Protein AF-A0A081GI33-F1 (afdb_monomer_lite)

pLDDT: mean 87.35, std 17.32, range [35.94, 98.81]

Sequence (170 aa):
MDRHFIEMMIPHHDGAIAMAELALRRARRPEIQALARSIRDSQTRENAQMRAWYRQWFGGEVPAWGGSYGRGVYSGWGGWMGGGMMGPGRGMGMMGTGTDVEWLKQAPDFDRAFIEQMIPHHRMGVMMASMAQSGSRHPELRALQQAMVTVQSREIEQMAQWYRSWYGAP

Radius of gyration: 16.17 Å; chains: 1; bounding box: 41×28×43 Å

Foldseek 3Di:
DLLLLLLQVLLLLVQLLLLLVVCCVDPPDVLSVVVSVVSNVVSVVVNVVSQVVCCVPPNDGRDDQDDPVVVVSVVVVCVVVPVPPDDPDPQPDPPRNDDPSVVLNVDPNNLLSSLVRLLVSLVSLLVSLVVCLVVDDDVVSNVVSVVSNVVSVVVNVVSQVVCCVPPNDD

Structure (mmCIF, N/CA/C/O backbone):
data_AF-A0A081GI33-F1
#
_entry.id   AF-A0A081GI33-F1
#
loop_
_atom_site.group_PDB
_atom_site.id
_atom_site.type_symbol
_atom_site.label_atom_id
_atom_site.label_alt_id
_atom_site.label_comp_id
_atom_site.label_asym_id
_atom_site.label_entity_id
_atom_site.label_seq_id
_atom_site.pdbx_PDB_ins_code
_atom_site.Cartn_x
_atom_site.Cartn_y
_atom_site.Cartn_z
_atom_site.occupancy
_atom_site.B_iso_or_equiv
_atom_site.auth_seq_id
_atom_site.auth_comp_id
_atom_site.auth_asym_id
_atom_site.auth_atom_id
_atom_site.pdbx_PDB_model_num
ATOM 1 N N . MET A 1 1 ? 17.667 0.201 -10.553 1.00 89.75 1 MET A N 1
ATOM 2 C CA . MET A 1 1 ? 16.570 0.607 -9.659 1.00 89.75 1 MET A CA 1
ATOM 3 C C . MET A 1 1 ? 15.302 -0.169 -9.981 1.00 89.75 1 MET A C 1
ATOM 5 O O . MET A 1 1 ? 14.895 -0.969 -9.159 1.00 89.75 1 MET A O 1
ATOM 9 N N . ASP A 1 2 ? 14.751 -0.026 -11.187 1.00 95.19 2 ASP A N 1
ATOM 10 C CA . ASP A 1 2 ? 13.439 -0.545 -11.615 1.00 95.19 2 ASP A CA 1
ATOM 11 C C . ASP A 1 2 ? 13.245 -2.033 -11.290 1.00 95.19 2 ASP A C 1
ATOM 13 O O . ASP A 1 2 ? 12.299 -2.400 -10.601 1.00 95.19 2 ASP A O 1
ATOM 17 N N . ARG A 1 3 ? 14.206 -2.873 -11.703 1.00 94.62 3 ARG A N 1
ATOM 18 C CA . ARG A 1 3 ? 14.223 -4.311 -11.400 1.00 94.62 3 ARG A CA 1
ATOM 19 C C . ARG A 1 3 ? 14.110 -4.598 -9.899 1.00 94.62 3 ARG A C 1
ATOM 21 O O . ARG A 1 3 ? 13.238 -5.349 -9.490 1.00 94.62 3 ARG A O 1
ATOM 28 N N . HIS A 1 4 ? 14.966 -3.966 -9.096 1.00 90.88 4 HIS A N 1
ATOM 29 C CA . HIS A 1 4 ? 15.021 -4.195 -7.649 1.00 90.88 4 HIS A CA 1
ATOM 30 C C . HIS A 1 4 ? 13.765 -3.666 -6.949 1.00 90.88 4 HIS A C 1
ATOM 32 O O . HIS A 1 4 ? 13.264 -4.304 -6.032 1.00 90.88 4 HIS A O 1
ATOM 38 N N . PHE A 1 5 ? 13.237 -2.519 -7.388 1.00 94.00 5 PHE A N 1
ATOM 39 C CA . PHE A 1 5 ? 11.990 -1.980 -6.854 1.00 94.00 5 PHE A CA 1
ATOM 40 C C . PHE A 1 5 ? 10.841 -2.967 -7.062 1.00 94.00 5 PHE A C 1
ATOM 42 O O . PHE A 1 5 ? 10.135 -3.264 -6.108 1.00 94.00 5 PHE A O 1
ATOM 49 N N . ILE A 1 6 ? 10.693 -3.524 -8.269 1.00 96.31 6 ILE A N 1
ATOM 50 C CA . ILE A 1 6 ? 9.651 -4.518 -8.557 1.00 96.31 6 ILE A CA 1
ATOM 51 C C . ILE A 1 6 ? 9.848 -5.792 -7.721 1.00 96.31 6 ILE A C 1
ATOM 53 O O . ILE A 1 6 ? 8.896 -6.276 -7.111 1.00 96.31 6 ILE A O 1
ATOM 57 N N . GLU A 1 7 ? 11.078 -6.311 -7.656 1.00 93.31 7 GLU A N 1
ATOM 58 C CA . GLU A 1 7 ? 11.419 -7.523 -6.892 1.00 93.31 7 GLU A CA 1
ATOM 59 C C . GLU A 1 7 ? 11.153 -7.375 -5.385 1.00 93.31 7 GLU A C 1
ATOM 61 O O . GLU A 1 7 ? 10.845 -8.365 -4.726 1.00 93.31 7 GLU A O 1
ATOM 66 N N . MET A 1 8 ? 11.231 -6.154 -4.846 1.00 90.88 8 MET A N 1
ATOM 67 C CA . MET A 1 8 ? 10.935 -5.857 -3.440 1.00 90.88 8 MET A CA 1
ATOM 68 C C . MET A 1 8 ? 9.473 -5.470 -3.190 1.00 90.88 8 MET A C 1
ATOM 70 O O . MET A 1 8 ? 8.916 -5.818 -2.153 1.00 90.88 8 MET A O 1
ATOM 74 N N . MET A 1 9 ? 8.851 -4.718 -4.100 1.00 95.19 9 MET A N 1
ATOM 75 C CA . MET A 1 9 ? 7.522 -4.147 -3.875 1.00 95.19 9 MET A CA 1
ATOM 76 C C . MET A 1 9 ? 6.407 -5.173 -4.065 1.00 95.19 9 MET A C 1
ATOM 78 O O . MET A 1 9 ? 5.419 -5.133 -3.344 1.00 95.19 9 MET A O 1
ATOM 82 N N . ILE A 1 10 ? 6.576 -6.132 -4.978 1.00 95.44 10 ILE A N 1
ATOM 83 C CA . ILE A 1 10 ? 5.599 -7.212 -5.165 1.00 95.44 10 ILE A CA 1
ATOM 84 C C . ILE A 1 10 ? 5.354 -8.007 -3.872 1.00 95.44 10 ILE A C 1
ATOM 86 O O . ILE A 1 10 ? 4.199 -8.079 -3.448 1.00 95.44 10 ILE A O 1
ATOM 90 N N . PRO A 1 11 ? 6.384 -8.576 -3.211 1.00 91.44 11 PRO A N 1
ATOM 91 C CA . PRO A 1 11 ? 6.164 -9.320 -1.973 1.00 91.44 11 PRO A CA 1
ATOM 92 C C . PRO A 1 11 ? 5.738 -8.419 -0.799 1.00 91.44 11 PRO A C 1
ATOM 94 O O . PRO A 1 11 ? 5.027 -8.885 0.089 1.00 91.44 11 PRO A O 1
ATOM 97 N N . HIS A 1 12 ? 6.098 -7.128 -0.806 1.00 92.56 12 HIS A N 1
ATOM 98 C CA . HIS A 1 12 ? 5.546 -6.143 0.137 1.00 92.56 12 HIS A CA 1
ATOM 99 C C . HIS A 1 12 ? 4.028 -5.990 -0.053 1.00 92.56 12 HIS A C 1
ATOM 101 O O . HIS A 1 12 ? 3.267 -6.107 0.906 1.00 92.56 12 HIS A O 1
ATOM 107 N N . HIS A 1 13 ? 3.564 -5.823 -1.293 1.00 96.44 13 HIS A N 1
ATOM 108 C CA . HIS A 1 13 ? 2.137 -5.755 -1.613 1.00 96.44 13 HIS A CA 1
ATOM 109 C C . HIS A 1 13 ? 1.385 -7.040 -1.283 1.00 96.44 13 HIS A C 1
ATOM 111 O O . HIS A 1 13 ? 0.288 -6.974 -0.731 1.00 96.44 13 HIS A O 1
ATOM 117 N N . ASP A 1 14 ? 1.976 -8.208 -1.546 1.00 94.44 14 ASP A N 1
ATOM 118 C CA . ASP A 1 14 ? 1.357 -9.493 -1.205 1.00 94.44 14 ASP A CA 1
ATOM 119 C C . ASP A 1 14 ? 1.037 -9.580 0.309 1.00 94.44 14 ASP A C 1
ATOM 121 O O . ASP A 1 14 ? -0.023 -10.083 0.691 1.00 94.44 14 ASP A O 1
ATOM 125 N N . GLY A 1 15 ? 1.883 -9.004 1.176 1.00 91.12 15 GLY A N 1
ATOM 126 C CA . GLY A 1 15 ? 1.621 -8.893 2.618 1.00 91.12 15 GLY A CA 1
ATOM 127 C C . GLY A 1 15 ? 0.410 -8.013 2.957 1.00 91.12 15 GLY A C 1
ATOM 128 O O . GLY A 1 15 ? -0.486 -8.428 3.699 1.00 91.12 15 GLY A O 1
ATOM 129 N N . ALA A 1 16 ? 0.329 -6.809 2.386 1.00 94.94 16 ALA A N 1
ATOM 130 C CA . ALA A 1 16 ? -0.811 -5.914 2.602 1.00 94.94 16 ALA A CA 1
ATOM 131 C C . ALA A 1 16 ? -2.124 -6.467 2.022 1.00 94.94 16 ALA A C 1
ATOM 133 O O . ALA A 1 16 ? -3.173 -6.323 2.657 1.00 94.94 16 ALA A O 1
ATOM 134 N N . ILE A 1 17 ? -2.075 -7.157 0.878 1.00 97.12 17 ILE A N 1
ATOM 135 C CA . ILE A 1 17 ? -3.221 -7.873 0.299 1.00 97.12 17 ILE A CA 1
ATOM 136 C C . ILE A 1 17 ? -3.712 -8.955 1.268 1.00 97.12 17 ILE A C 1
ATOM 138 O O . ILE A 1 17 ? -4.905 -8.999 1.573 1.00 97.12 17 ILE A O 1
ATOM 142 N N . ALA A 1 18 ? -2.814 -9.771 1.827 1.00 95.88 18 ALA A N 1
ATOM 143 C CA . ALA A 1 18 ? -3.187 -10.810 2.788 1.00 95.88 18 ALA A CA 1
ATOM 144 C C . ALA A 1 18 ? -3.839 -10.233 4.061 1.00 95.88 18 ALA A C 1
ATOM 146 O O . ALA A 1 18 ? -4.860 -10.747 4.533 1.00 95.88 18 ALA A O 1
ATOM 147 N N . MET A 1 19 ? -3.299 -9.132 4.602 1.00 96.12 19 MET A N 1
ATOM 148 C CA . MET A 1 19 ? -3.916 -8.421 5.730 1.00 96.12 19 MET A CA 1
ATOM 149 C C . MET A 1 19 ? -5.302 -7.872 5.367 1.00 96.12 19 MET A C 1
ATOM 151 O O . MET A 1 19 ? -6.244 -8.005 6.152 1.00 96.12 19 MET A O 1
ATOM 155 N N . ALA A 1 20 ? -5.449 -7.285 4.179 1.00 98.06 20 ALA A N 1
AT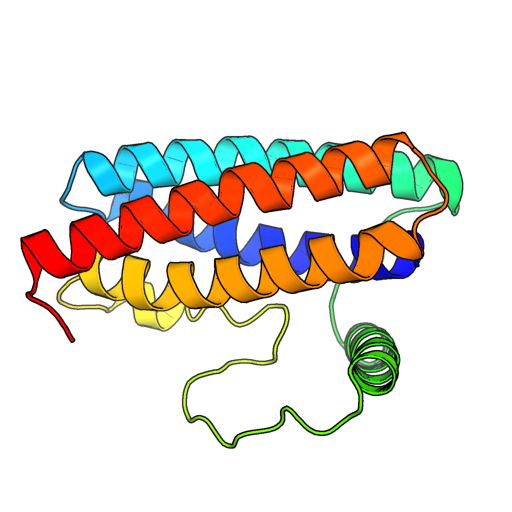OM 156 C CA . ALA A 1 20 ? -6.718 -6.754 3.698 1.00 98.06 20 ALA A CA 1
ATOM 157 C C . ALA A 1 20 ? -7.777 -7.858 3.535 1.00 98.06 20 ALA A C 1
ATOM 159 O O . ALA A 1 20 ? -8.899 -7.716 4.016 1.00 98.06 20 ALA A O 1
ATOM 160 N N . GLU A 1 21 ? -7.432 -9.004 2.949 1.00 97.69 21 GLU A N 1
ATOM 161 C CA . GLU A 1 21 ? -8.341 -10.152 2.840 1.00 97.69 21 GLU A CA 1
ATOM 162 C C . GLU A 1 21 ? -8.772 -10.712 4.200 1.00 97.69 21 GLU A C 1
ATOM 164 O O . GLU A 1 21 ? -9.896 -11.202 4.364 1.00 97.69 21 GLU A O 1
ATOM 169 N N . LEU A 1 22 ? -7.889 -10.673 5.198 1.00 97.00 22 LEU A N 1
ATOM 170 C CA . LEU A 1 22 ? -8.259 -11.022 6.563 1.00 97.00 22 LEU A CA 1
ATOM 171 C C . LEU A 1 22 ? -9.214 -9.978 7.162 1.00 97.00 22 LEU A C 1
ATOM 173 O O . LEU A 1 22 ? -10.213 -10.353 7.780 1.00 97.00 22 LEU A O 1
ATOM 177 N N . ALA A 1 23 ? -8.966 -8.689 6.923 1.00 98.19 23 ALA A N 1
ATOM 178 C CA . ALA A 1 23 ? -9.823 -7.603 7.390 1.00 98.19 23 ALA A CA 1
ATOM 179 C C . ALA A 1 23 ? -11.236 -7.665 6.806 1.00 98.19 23 ALA A C 1
ATOM 181 O O . ALA A 1 23 ? -12.200 -7.473 7.540 1.00 98.19 23 ALA A O 1
ATOM 182 N N . LEU A 1 24 ? -11.399 -8.063 5.544 1.00 98.31 24 LEU A N 1
ATOM 183 C CA . LEU A 1 24 ? -12.727 -8.283 4.954 1.00 98.31 24 LEU A CA 1
ATOM 184 C C . LEU A 1 24 ? -13.556 -9.356 5.673 1.00 98.31 24 LEU A C 1
ATOM 186 O O . LEU A 1 24 ? -14.776 -9.368 5.537 1.00 98.31 24 LEU A O 1
ATOM 190 N N . ARG A 1 25 ? -12.910 -10.250 6.428 1.00 97.06 25 ARG A N 1
ATOM 191 C CA . ARG A 1 25 ? -13.565 -11.328 7.182 1.00 97.06 25 ARG A CA 1
ATOM 192 C C . ARG A 1 25 ? -13.717 -11.022 8.668 1.00 97.06 25 ARG A C 1
ATOM 194 O O . ARG A 1 25 ? -14.635 -11.545 9.291 1.00 97.06 25 ARG A O 1
ATOM 201 N N . ARG A 1 26 ? -12.801 -10.245 9.255 1.00 96.88 26 ARG A N 1
ATOM 202 C CA . ARG A 1 26 ? -12.712 -10.061 10.716 1.00 96.88 26 ARG A CA 1
ATOM 203 C C . ARG A 1 26 ? -12.961 -8.643 11.202 1.00 96.88 26 ARG A C 1
ATOM 205 O O . ARG A 1 26 ? -13.238 -8.481 12.390 1.00 96.88 26 ARG A O 1
ATOM 212 N N . ALA A 1 27 ? -12.849 -7.645 10.328 1.00 97.75 27 ALA A N 1
ATOM 213 C CA . ALA A 1 27 ? -12.996 -6.265 10.746 1.00 97.75 27 ALA A CA 1
ATOM 214 C C . ALA A 1 27 ? -14.429 -5.973 11.185 1.00 97.75 27 ALA A C 1
ATOM 216 O O . ALA A 1 27 ? -15.389 -6.381 10.522 1.00 97.75 27 ALA A O 1
ATOM 217 N N . ARG A 1 28 ? -14.568 -5.249 12.296 1.00 97.12 28 ARG A N 1
ATOM 218 C CA . ARG A 1 28 ? -15.880 -4.900 12.863 1.00 97.12 28 ARG A CA 1
ATOM 219 C C . ARG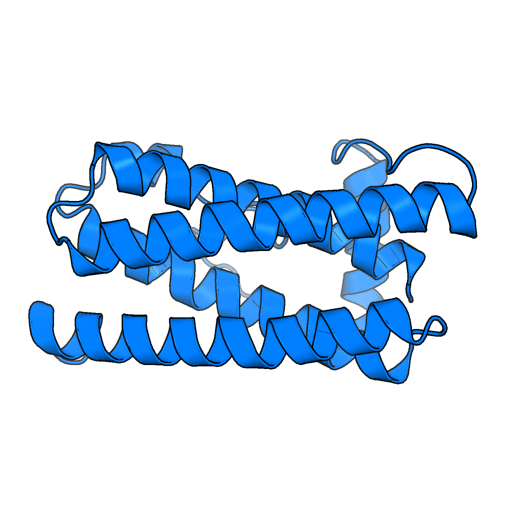 A 1 28 ? -16.389 -3.579 12.306 1.00 97.12 28 ARG A C 1
ATOM 221 O O . ARG A 1 28 ? -17.594 -3.407 12.146 1.00 97.12 28 ARG A O 1
ATOM 228 N N . ARG A 1 29 ? -15.476 -2.655 12.009 1.00 98.50 29 ARG A N 1
ATOM 229 C CA . ARG A 1 29 ? -15.794 -1.318 11.510 1.00 98.50 29 ARG A CA 1
ATOM 230 C C . ARG A 1 29 ? -15.923 -1.297 9.984 1.00 98.50 29 ARG A C 1
ATOM 232 O O . ARG A 1 29 ? -15.011 -1.765 9.290 1.00 98.50 29 ARG A O 1
ATOM 239 N N . PRO A 1 30 ? -17.015 -0.733 9.433 1.00 98.56 30 PRO A N 1
ATOM 240 C CA . PRO A 1 30 ? -17.203 -0.632 7.986 1.00 98.56 30 PRO A CA 1
ATOM 241 C C . PRO A 1 30 ? -16.103 0.195 7.304 1.00 98.56 30 PRO A C 1
ATOM 243 O O . PRO A 1 30 ? -15.760 -0.082 6.154 1.00 98.56 30 PRO A O 1
ATOM 246 N N . GLU A 1 31 ? -15.501 1.150 8.014 1.00 98.69 31 GLU A N 1
ATOM 247 C CA . GLU A 1 31 ? -14.357 1.943 7.568 1.00 98.69 31 GLU A CA 1
ATOM 248 C C . GLU A 1 31 ? -13.141 1.068 7.233 1.00 98.69 31 GLU A C 1
ATOM 250 O O . GLU A 1 31 ? -12.567 1.190 6.149 1.00 98.69 31 GLU A O 1
ATOM 255 N N . ILE A 1 32 ? -12.795 0.121 8.114 1.00 98.69 32 ILE A N 1
ATOM 256 C CA . ILE A 1 32 ? -11.685 -0.816 7.890 1.00 98.69 32 ILE A CA 1
ATOM 257 C C . ILE A 1 32 ? -12.003 -1.766 6.738 1.00 98.69 32 ILE A C 1
ATOM 259 O O . ILE A 1 32 ? -11.140 -2.031 5.905 1.00 98.69 32 ILE A O 1
ATOM 263 N N . GLN A 1 33 ? -13.243 -2.245 6.627 1.00 98.69 33 GLN A N 1
ATOM 264 C CA . GLN A 1 33 ? -13.643 -3.097 5.504 1.00 98.69 33 GLN A CA 1
ATOM 265 C C . GLN A 1 33 ? -13.565 -2.355 4.160 1.00 98.69 33 GLN A C 1
ATOM 267 O O . GLN A 1 33 ? -13.175 -2.942 3.150 1.00 98.69 33 GLN A O 1
ATOM 272 N N . ALA A 1 34 ? -13.938 -1.073 4.129 1.00 98.81 34 ALA A N 1
ATOM 273 C CA . ALA A 1 34 ? -13.841 -0.242 2.933 1.00 98.81 34 ALA A CA 1
ATOM 274 C C . ALA A 1 34 ? -12.380 0.003 2.533 1.00 98.81 34 ALA A C 1
ATOM 276 O O . ALA A 1 34 ? -12.033 -0.207 1.369 1.00 98.81 34 ALA A O 1
ATOM 277 N N . LEU A 1 35 ? -11.522 0.353 3.497 1.00 98.75 35 LEU A N 1
ATOM 278 C CA . LEU A 1 35 ? -10.083 0.487 3.271 1.00 98.75 35 LEU A CA 1
ATOM 279 C C . LEU A 1 35 ? -9.470 -0.829 2.776 1.00 98.75 35 LEU A C 1
ATOM 281 O O . LEU A 1 35 ? -8.734 -0.835 1.796 1.00 98.75 35 LEU A O 1
ATOM 285 N N . ALA A 1 36 ? -9.818 -1.957 3.395 1.00 98.75 36 ALA A N 1
ATOM 286 C CA . ALA A 1 36 ? -9.322 -3.268 2.996 1.00 98.75 36 ALA A CA 1
ATOM 287 C C . ALA A 1 36 ? -9.694 -3.619 1.544 1.00 98.75 36 ALA A C 1
ATOM 289 O O . ALA A 1 36 ? -8.852 -4.125 0.804 1.00 98.75 36 ALA A O 1
ATOM 290 N N . ARG A 1 37 ? -10.920 -3.306 1.092 1.00 98.81 37 ARG A N 1
ATOM 291 C CA . ARG A 1 37 ? -11.290 -3.464 -0.328 1.00 98.81 37 ARG A CA 1
ATOM 292 C C . ARG A 1 37 ? -10.405 -2.605 -1.229 1.00 98.81 37 ARG A C 1
ATOM 294 O O . ARG A 1 37 ? -9.883 -3.124 -2.209 1.00 98.81 37 ARG A O 1
ATOM 301 N N . SER A 1 38 ? -10.204 -1.334 -0.869 1.00 98.75 38 SER A N 1
ATOM 302 C CA . SER A 1 38 ? -9.341 -0.411 -1.619 1.00 98.75 38 SER A CA 1
ATOM 303 C C . SER A 1 38 ? -7.919 -0.956 -1.761 1.00 98.75 38 SER A C 1
ATOM 305 O O . SER A 1 38 ? -7.459 -1.117 -2.888 1.00 98.75 38 SER A O 1
ATOM 307 N N . ILE A 1 39 ? -7.276 -1.323 -0.643 1.00 98.62 39 ILE A N 1
ATOM 308 C CA . ILE A 1 39 ? -5.903 -1.852 -0.598 1.00 98.62 39 ILE A CA 1
ATOM 309 C C . ILE A 1 39 ? -5.772 -3.124 -1.433 1.00 98.62 39 ILE A C 1
ATOM 311 O O . ILE A 1 39 ? -4.876 -3.221 -2.268 1.00 98.62 39 ILE A O 1
ATOM 315 N N . ARG A 1 40 ? -6.664 -4.103 -1.228 1.00 98.56 40 ARG A N 1
ATOM 316 C CA . ARG A 1 40 ? -6.641 -5.360 -1.987 1.00 98.56 40 ARG A CA 1
ATOM 317 C C . ARG A 1 40 ? -6.736 -5.074 -3.482 1.00 98.56 40 ARG A C 1
ATOM 319 O O . ARG A 1 40 ? -5.946 -5.601 -4.261 1.00 98.56 40 ARG A O 1
ATOM 326 N N . ASP A 1 41 ? -7.697 -4.249 -3.884 1.00 98.69 41 ASP A N 1
ATOM 327 C CA . ASP A 1 41 ? -7.992 -4.014 -5.291 1.00 98.69 41 ASP A CA 1
ATOM 328 C C . ASP A 1 41 ? -6.890 -3.191 -5.976 1.00 98.69 41 ASP A C 1
ATOM 330 O O . ASP A 1 41 ? -6.522 -3.501 -7.111 1.00 98.69 41 ASP A O 1
ATOM 334 N N . SER A 1 42 ? -6.353 -2.156 -5.320 1.00 98.56 42 SER A N 1
ATOM 335 C CA . SER A 1 42 ? -5.245 -1.358 -5.857 1.00 98.56 42 SER A CA 1
ATOM 336 C C . SER A 1 42 ? -3.968 -2.183 -5.950 1.00 98.56 42 SER A C 1
ATOM 338 O O . SER A 1 42 ? -3.465 -2.372 -7.056 1.00 98.56 42 SER A O 1
ATOM 340 N N . GLN A 1 43 ? -3.506 -2.767 -4.847 1.00 98.50 43 GLN A N 1
ATOM 341 C CA . GLN A 1 43 ? -2.212 -3.446 -4.813 1.00 98.50 43 GLN A CA 1
ATOM 342 C C . GLN A 1 43 ? -2.194 -4.722 -5.662 1.00 98.50 43 GLN A C 1
ATOM 344 O O . GLN A 1 43 ? -1.169 -5.050 -6.255 1.00 98.50 43 GLN A O 1
ATOM 349 N N . THR A 1 44 ? -3.337 -5.401 -5.833 1.00 98.69 44 THR A N 1
ATOM 350 C CA . THR A 1 44 ? -3.447 -6.514 -6.796 1.00 98.69 44 THR A CA 1
ATOM 351 C C . THR A 1 44 ? -3.238 -6.031 -8.234 1.00 98.69 44 THR A C 1
ATOM 353 O O . THR A 1 44 ? -2.519 -6.671 -9.007 1.00 98.69 44 THR A O 1
ATOM 356 N N . ARG A 1 45 ? -3.838 -4.891 -8.615 1.00 98.75 45 ARG A N 1
ATOM 357 C CA . ARG A 1 45 ? -3.638 -4.301 -9.950 1.00 98.75 45 ARG A CA 1
ATOM 358 C C . ARG A 1 45 ? -2.199 -3.833 -10.145 1.00 98.75 45 ARG A C 1
ATOM 360 O O . ARG A 1 45 ? -1.622 -4.103 -11.195 1.00 98.75 45 ARG A O 1
ATOM 367 N N . GLU A 1 46 ? -1.615 -3.192 -9.140 1.00 98.75 46 GLU A N 1
ATOM 368 C CA . GLU A 1 46 ? -0.231 -2.708 -9.173 1.00 98.75 46 GLU A CA 1
ATOM 369 C C . GLU A 1 46 ? 0.758 -3.880 -9.296 1.00 98.75 46 GLU A C 1
ATOM 371 O O . GLU A 1 46 ? 1.655 -3.841 -10.139 1.00 98.75 46 GLU A O 1
ATOM 376 N N . ASN A 1 47 ? 0.535 -4.985 -8.572 1.00 98.50 47 ASN A N 1
ATOM 377 C CA . ASN A 1 47 ? 1.308 -6.221 -8.733 1.00 98.50 47 ASN A CA 1
ATOM 378 C C . ASN A 1 47 ? 1.191 -6.797 -10.148 1.00 98.50 47 ASN A C 1
ATOM 380 O O . ASN A 1 47 ? 2.199 -7.204 -10.732 1.00 98.50 47 ASN A O 1
ATOM 384 N N . ALA A 1 48 ? -0.009 -6.813 -10.732 1.00 98.69 48 ALA A N 1
ATOM 385 C CA . ALA A 1 48 ? -0.197 -7.274 -12.106 1.00 98.69 48 ALA A CA 1
ATOM 386 C C . ALA A 1 48 ? 0.567 -6.398 -13.119 1.00 98.69 48 ALA A C 1
ATOM 388 O O . ALA A 1 48 ? 1.229 -6.935 -14.012 1.00 98.69 48 ALA A O 1
ATOM 389 N N . GLN A 1 49 ? 0.534 -5.070 -12.952 1.00 98.69 49 GLN A N 1
ATOM 390 C CA . GLN A 1 49 ? 1.289 -4.124 -13.781 1.00 98.69 49 GLN A CA 1
ATOM 391 C C . GLN A 1 49 ? 2.798 -4.342 -13.647 1.00 98.69 49 GLN A C 1
ATOM 393 O O . GLN A 1 49 ? 3.478 -4.547 -14.651 1.00 98.69 49 GLN A O 1
ATOM 398 N N . MET A 1 50 ? 3.318 -4.388 -12.417 1.00 98.62 50 MET A N 1
ATOM 399 C CA . MET A 1 50 ? 4.744 -4.593 -12.161 1.00 98.62 50 MET A CA 1
ATOM 400 C C . MET A 1 50 ? 5.253 -5.929 -12.714 1.00 98.62 50 MET A C 1
ATOM 402 O O . MET A 1 50 ? 6.335 -5.970 -13.295 1.00 98.62 50 MET A O 1
ATOM 406 N N . ARG A 1 51 ? 4.478 -7.017 -12.603 1.00 98.50 51 ARG A N 1
ATOM 407 C CA . ARG A 1 51 ? 4.835 -8.319 -13.201 1.00 98.50 51 ARG A CA 1
ATOM 408 C C . ARG A 1 51 ? 4.872 -8.256 -14.729 1.00 98.50 51 ARG A C 1
ATOM 410 O O . ARG A 1 51 ? 5.785 -8.809 -15.339 1.00 98.50 51 ARG A O 1
ATOM 417 N N . ALA A 1 52 ? 3.904 -7.580 -15.351 1.00 98.62 52 ALA A N 1
ATOM 418 C CA . ALA A 1 52 ? 3.881 -7.402 -16.802 1.00 98.62 52 ALA A CA 1
ATOM 419 C C . ALA A 1 52 ? 5.095 -6.605 -17.296 1.00 98.62 52 ALA A C 1
ATOM 421 O O . ALA A 1 52 ? 5.775 -7.027 -18.231 1.00 98.62 52 ALA A O 1
ATOM 422 N N . TRP A 1 53 ? 5.412 -5.506 -16.618 1.00 98.62 53 TRP A N 1
ATOM 423 C CA . TRP A 1 53 ? 6.588 -4.693 -16.899 1.00 98.62 53 TRP A CA 1
ATOM 424 C C . TRP A 1 53 ? 7.896 -5.443 -16.685 1.00 98.62 53 TRP A C 1
ATOM 426 O O . TRP A 1 53 ? 8.786 -5.370 -17.526 1.00 98.62 53 TRP A O 1
ATOM 436 N N . TYR A 1 54 ? 8.006 -6.227 -15.613 1.00 98.25 54 TYR A N 1
ATOM 437 C CA . TYR A 1 54 ? 9.199 -7.028 -15.357 1.00 98.25 54 TYR A CA 1
ATOM 438 C C . TYR A 1 54 ? 9.498 -7.987 -16.513 1.00 98.25 54 TYR A C 1
ATOM 440 O O . TYR A 1 54 ? 10.624 -8.015 -17.014 1.00 98.25 54 TYR A O 1
ATOM 448 N N . ARG A 1 55 ? 8.471 -8.710 -16.986 1.00 98.25 55 ARG A N 1
ATOM 449 C CA . ARG A 1 55 ? 8.587 -9.583 -18.163 1.00 98.25 55 ARG A CA 1
ATOM 450 C C . ARG A 1 55 ? 9.049 -8.819 -19.393 1.00 98.25 55 ARG A C 1
ATOM 452 O O . ARG A 1 55 ? 9.937 -9.286 -20.100 1.00 98.25 55 ARG A O 1
ATOM 459 N N . GLN A 1 56 ? 8.444 -7.659 -19.639 1.00 98.31 56 GLN A N 1
ATOM 460 C CA . GLN A 1 56 ? 8.735 -6.836 -20.807 1.00 98.31 56 GLN A CA 1
ATOM 461 C C . GLN A 1 56 ? 10.161 -6.267 -20.786 1.00 98.31 56 GLN A C 1
ATOM 463 O O . GLN A 1 56 ? 10.808 -6.221 -21.828 1.00 98.31 56 GLN A O 1
ATOM 468 N N . TRP A 1 57 ? 10.653 -5.822 -19.628 1.00 98.12 57 TRP A N 1
A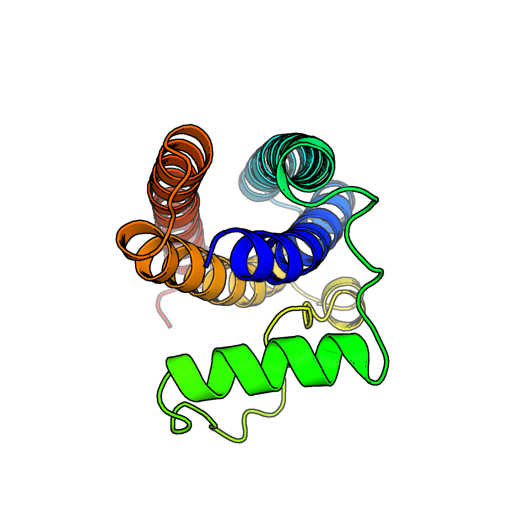TOM 469 C CA . TRP A 1 57 ? 11.916 -5.084 -19.528 1.00 98.12 57 TRP A CA 1
ATOM 470 C C . TRP A 1 57 ? 13.132 -5.966 -19.245 1.00 98.12 57 TRP A C 1
ATOM 472 O O . TRP A 1 57 ? 14.241 -5.609 -19.641 1.00 98.12 57 TRP A O 1
ATOM 482 N N . PHE A 1 58 ? 12.956 -7.087 -18.539 1.00 96.56 58 PHE A N 1
ATOM 483 C CA . PHE A 1 58 ? 14.077 -7.902 -18.046 1.00 96.56 58 PHE A CA 1
ATOM 484 C C . PHE A 1 58 ? 14.087 -9.336 -18.572 1.00 96.56 58 PHE A C 1
ATOM 486 O O . PHE A 1 58 ? 15.104 -10.010 -18.416 1.00 96.56 58 PHE A O 1
ATOM 493 N N . GLY A 1 59 ? 13.004 -9.778 -19.217 1.00 95.69 59 GLY A N 1
ATOM 494 C CA . GLY A 1 59 ? 12.852 -11.142 -19.710 1.00 95.69 59 GLY A CA 1
ATOM 495 C C . GLY A 1 59 ? 12.611 -12.146 -18.578 1.00 95.69 59 GLY A C 1
ATOM 496 O O . GLY A 1 59 ? 13.438 -12.323 -17.688 1.00 95.69 59 GLY A O 1
ATOM 497 N N . GLY A 1 60 ? 11.475 -12.844 -18.638 1.00 94.69 60 GLY A N 1
ATOM 498 C CA . GLY A 1 60 ? 11.085 -13.852 -17.647 1.00 94.69 60 GLY A CA 1
ATOM 499 C C . GLY A 1 60 ? 10.225 -13.308 -16.503 1.00 94.69 60 GLY A C 1
ATOM 500 O O . GLY A 1 60 ? 9.882 -12.130 -16.457 1.00 94.69 60 GLY A O 1
ATOM 501 N N . GLU A 1 61 ? 9.824 -14.199 -15.599 1.00 96.00 61 GLU A N 1
ATOM 502 C CA . GLU A 1 61 ? 8.968 -13.857 -14.459 1.00 96.00 61 GLU A CA 1
ATOM 503 C C . GLU A 1 61 ? 9.765 -13.252 -13.300 1.00 96.00 61 GLU A C 1
ATOM 505 O O . GLU A 1 61 ? 10.959 -13.512 -13.136 1.00 96.00 61 GLU A O 1
ATOM 510 N N . VAL A 1 62 ? 9.072 -12.482 -12.455 1.00 93.50 62 VAL A N 1
ATOM 511 C CA . VAL A 1 62 ? 9.626 -12.000 -11.183 1.00 93.50 62 VAL A CA 1
ATOM 512 C C . VAL A 1 62 ? 10.001 -13.219 -10.333 1.00 93.50 62 VAL A C 1
ATOM 514 O O . VAL A 1 62 ? 9.118 -14.045 -10.068 1.00 93.50 62 VAL A O 1
ATOM 517 N N . PRO A 1 63 ? 11.266 -13.363 -9.899 1.00 90.44 63 PRO A N 1
ATOM 518 C CA . PRO A 1 63 ? 11.671 -14.526 -9.127 1.00 90.44 63 PRO A CA 1
ATOM 519 C C . PRO A 1 63 ? 10.888 -14.638 -7.819 1.00 90.44 63 PRO A C 1
ATOM 521 O O . PRO A 1 63 ? 10.553 -13.637 -7.183 1.00 90.44 63 PRO A O 1
ATOM 524 N N . ALA A 1 64 ? 10.601 -15.874 -7.413 1.00 82.69 64 ALA A N 1
ATOM 525 C CA . ALA A 1 64 ? 9.917 -16.130 -6.156 1.00 82.69 64 ALA A CA 1
ATOM 526 C C . ALA A 1 64 ? 10.751 -15.600 -4.982 1.00 82.69 64 ALA A C 1
ATOM 528 O O . ALA A 1 64 ? 11.955 -15.851 -4.883 1.00 82.69 64 ALA A O 1
ATOM 529 N N . TRP A 1 65 ? 10.094 -14.878 -4.078 1.00 77.62 65 TRP A N 1
ATOM 530 C CA . TRP A 1 65 ? 10.742 -14.381 -2.876 1.00 77.62 65 TRP A CA 1
ATOM 531 C C . TRP A 1 65 ? 11.105 -15.548 -1.948 1.00 77.62 65 TRP A C 1
ATOM 533 O O . TRP A 1 65 ? 10.241 -16.331 -1.556 1.00 77.62 65 TRP A O 1
ATOM 543 N N . GLY A 1 66 ? 12.383 -15.670 -1.584 1.00 74.50 66 GLY A N 1
ATOM 544 C CA . GLY A 1 66 ? 12.849 -16.698 -0.653 1.00 74.50 66 GLY A CA 1
ATOM 545 C C . GLY A 1 66 ? 14.333 -17.044 -0.787 1.00 74.50 66 GLY A C 1
ATOM 546 O O . GLY A 1 66 ? 15.015 -16.633 -1.727 1.00 74.50 66 GLY A O 1
ATOM 547 N N . GLY A 1 67 ? 14.839 -17.809 0.184 1.00 76.19 67 GLY A N 1
ATOM 548 C CA . GLY A 1 67 ? 16.182 -18.395 0.157 1.00 76.19 67 GLY A CA 1
ATOM 549 C C . GLY A 1 67 ? 17.329 -17.386 0.007 1.00 76.19 67 GLY A C 1
ATOM 550 O O . GLY A 1 67 ? 17.314 -16.290 0.572 1.00 76.19 67 GLY A O 1
ATOM 551 N N . SER A 1 68 ? 18.354 -17.781 -0.750 1.00 75.62 68 SER A N 1
ATOM 552 C CA . SER A 1 68 ? 19.521 -16.943 -1.057 1.00 75.62 68 SER A CA 1
ATOM 553 C C . SER A 1 68 ? 19.164 -15.721 -1.903 1.00 75.62 68 SER A C 1
ATOM 555 O O . SER A 1 68 ? 19.786 -14.674 -1.738 1.00 75.62 68 SER A O 1
ATOM 557 N N . TYR A 1 69 ? 18.147 -15.831 -2.761 1.00 73.88 69 TYR A N 1
ATOM 558 C CA . TYR A 1 69 ? 17.718 -14.753 -3.646 1.00 73.88 69 TYR A CA 1
ATOM 559 C C . TYR A 1 69 ? 17.134 -13.575 -2.859 1.00 73.88 69 TYR A C 1
ATOM 561 O O . TYR A 1 69 ? 17.651 -12.464 -2.959 1.00 73.88 69 TYR A O 1
ATOM 569 N N . GLY A 1 70 ? 16.143 -13.826 -1.994 1.00 70.81 70 GLY A N 1
ATOM 570 C CA . GLY A 1 70 ? 15.560 -12.779 -1.144 1.00 70.81 70 GLY A CA 1
ATOM 571 C C . GLY A 1 70 ? 16.605 -12.115 -0.241 1.00 70.81 70 GLY A C 1
ATOM 572 O O . GLY A 1 70 ? 16.629 -10.893 -0.110 1.00 70.81 70 GLY A O 1
ATOM 573 N N . ARG A 1 71 ? 17.551 -12.901 0.304 1.00 72.50 71 ARG A N 1
ATOM 574 C CA . ARG A 1 71 ? 18.688 -12.361 1.071 1.00 72.50 71 ARG A CA 1
ATOM 575 C C . ARG A 1 71 ? 19.572 -11.449 0.214 1.00 72.50 71 ARG A C 1
ATOM 577 O O . ARG A 1 71 ? 19.966 -10.390 0.687 1.00 72.50 71 ARG A O 1
ATOM 584 N N . GLY A 1 72 ? 19.877 -11.841 -1.023 1.00 73.00 72 GLY A N 1
ATOM 585 C CA . GLY A 1 72 ? 20.708 -11.062 -1.941 1.00 73.00 72 GLY A CA 1
ATOM 586 C C . GLY A 1 72 ? 20.080 -9.721 -2.319 1.00 73.00 72 GLY A C 1
ATOM 587 O O . GLY A 1 72 ? 20.741 -8.688 -2.205 1.00 73.00 72 GLY A O 1
ATOM 588 N N . VAL A 1 73 ? 18.795 -9.723 -2.693 1.00 71.31 73 VAL A N 1
ATOM 589 C CA . VAL A 1 73 ? 18.053 -8.488 -3.005 1.00 71.31 73 VAL A CA 1
ATOM 590 C C . VAL A 1 73 ? 17.985 -7.583 -1.769 1.00 71.31 73 VAL A C 1
ATOM 592 O O . VAL A 1 73 ? 18.269 -6.388 -1.865 1.00 71.31 73 VAL A O 1
ATOM 595 N N . TYR A 1 74 ? 17.713 -8.156 -0.589 1.00 68.88 74 TYR A N 1
ATOM 596 C CA . TYR A 1 74 ? 17.662 -7.409 0.668 1.00 68.88 74 TYR A CA 1
ATOM 597 C C . TYR A 1 74 ? 19.010 -6.779 1.043 1.00 68.88 74 TYR A C 1
ATOM 599 O O . TYR A 1 74 ? 19.067 -5.589 1.343 1.00 68.88 74 TYR A O 1
ATOM 607 N N . SER A 1 75 ? 20.109 -7.540 1.001 1.00 70.56 75 SER A N 1
ATOM 608 C CA . SER A 1 75 ? 21.452 -7.018 1.283 1.00 70.56 75 SER A CA 1
ATOM 609 C C . SER A 1 75 ? 21.854 -5.919 0.301 1.00 70.56 75 SER A C 1
ATOM 611 O O . SER A 1 75 ? 22.418 -4.907 0.719 1.00 70.56 75 SER A O 1
ATOM 613 N N . GLY A 1 76 ? 21.519 -6.086 -0.982 1.00 70.19 76 GLY A N 1
ATOM 614 C CA . GLY A 1 76 ? 21.711 -5.053 -1.993 1.00 70.19 76 GLY A CA 1
ATOM 615 C C . GLY A 1 76 ? 20.984 -3.769 -1.612 1.00 70.19 76 GLY A C 1
ATOM 616 O O . GLY A 1 76 ? 21.592 -2.710 -1.567 1.00 70.19 76 GLY A O 1
ATOM 617 N N . TRP A 1 77 ? 19.710 -3.852 -1.244 1.00 68.44 77 TRP A N 1
ATOM 618 C CA . TRP A 1 77 ? 18.915 -2.672 -0.919 1.00 68.44 77 TRP A CA 1
ATOM 619 C C . TRP A 1 77 ? 19.279 -2.030 0.436 1.00 68.44 77 TRP A C 1
ATOM 621 O O . TRP A 1 77 ? 19.347 -0.805 0.541 1.00 68.44 77 TRP A O 1
ATOM 631 N N . GLY A 1 78 ? 19.626 -2.829 1.450 1.00 65.25 78 GLY A N 1
ATOM 632 C CA . GLY A 1 78 ? 20.122 -2.351 2.747 1.00 65.25 78 GLY A CA 1
ATOM 633 C C . GLY A 1 78 ? 21.454 -1.595 2.654 1.00 65.25 78 GLY A C 1
ATOM 634 O O . GLY A 1 78 ? 21.669 -0.631 3.390 1.00 65.25 78 GLY A O 1
ATOM 635 N N . GLY A 1 79 ? 22.317 -1.969 1.702 1.00 64.50 79 GLY A N 1
ATOM 636 C CA . GLY A 1 79 ? 23.526 -1.206 1.378 1.00 64.50 79 GLY A CA 1
ATOM 637 C C . GLY A 1 79 ? 23.224 0.181 0.798 1.00 64.50 79 GLY A C 1
ATOM 638 O O . GLY A 1 79 ? 23.923 1.141 1.106 1.00 64.50 79 GLY A O 1
ATOM 639 N N . TRP A 1 80 ? 22.144 0.315 0.021 1.00 63.12 80 TRP A N 1
ATOM 640 C CA . TRP A 1 80 ? 21.700 1.597 -0.547 1.00 63.12 80 TRP A CA 1
ATOM 641 C C . TRP A 1 80 ? 20.997 2.498 0.477 1.00 63.12 80 TRP A C 1
ATOM 643 O O . TRP A 1 80 ? 21.084 3.717 0.380 1.00 63.12 80 TRP A O 1
ATOM 653 N N . MET A 1 81 ? 20.331 1.909 1.472 1.00 60.19 81 MET A N 1
ATOM 654 C CA . MET A 1 81 ? 19.686 2.605 2.598 1.00 60.19 81 MET A CA 1
ATOM 655 C C . MET A 1 81 ? 20.666 3.001 3.719 1.00 60.19 81 MET A C 1
ATOM 657 O O . MET A 1 81 ? 20.247 3.497 4.763 1.00 60.19 81 MET A O 1
ATOM 661 N N . GLY A 1 82 ? 21.971 2.773 3.536 1.00 52.19 82 GLY A N 1
ATOM 662 C CA . GLY A 1 82 ? 22.990 3.202 4.491 1.00 52.19 82 GLY A CA 1
ATOM 663 C C . GLY A 1 82 ? 23.046 2.388 5.786 1.00 52.19 82 GLY A C 1
ATOM 664 O O . GLY A 1 82 ? 23.371 2.960 6.818 1.00 52.19 82 GLY A O 1
ATOM 665 N N . GLY A 1 83 ? 22.730 1.084 5.758 1.00 50.47 83 GLY A N 1
ATOM 666 C CA . GLY A 1 83 ? 23.099 0.072 6.773 1.00 50.47 83 GLY A CA 1
ATOM 667 C C . GLY A 1 83 ? 22.657 0.269 8.240 1.00 50.47 83 GLY A C 1
ATOM 668 O O . GLY A 1 83 ? 22.812 -0.654 9.034 1.00 50.47 83 GLY A O 1
ATOM 669 N N . GLY A 1 84 ? 22.114 1.429 8.619 1.00 41.59 84 GLY A N 1
ATOM 670 C CA . GLY A 1 84 ? 22.016 1.893 10.008 1.00 41.59 84 GLY A CA 1
ATOM 671 C C . GLY A 1 84 ? 20.613 1.920 10.618 1.00 41.59 84 GLY A C 1
ATOM 672 O O . GLY A 1 84 ? 20.479 2.242 11.792 1.00 41.59 84 GLY A O 1
ATOM 673 N N . MET A 1 85 ? 19.558 1.558 9.882 1.00 43.94 85 MET A N 1
ATOM 674 C CA . MET A 1 85 ? 18.181 1.502 10.418 1.00 43.94 85 MET A CA 1
ATOM 675 C C . MET A 1 85 ? 17.837 0.143 11.066 1.00 43.94 85 MET A C 1
ATOM 677 O O . MET A 1 85 ? 16.688 -0.293 11.037 1.00 43.94 85 MET A O 1
ATOM 681 N N . MET A 1 86 ? 18.822 -0.553 11.645 1.00 47.25 86 MET A N 1
ATOM 682 C CA . MET A 1 86 ? 18.621 -1.846 12.311 1.00 47.25 86 MET A CA 1
ATOM 683 C C . MET A 1 86 ? 18.422 -1.665 13.820 1.00 47.25 86 MET A C 1
ATOM 685 O O . MET A 1 86 ? 19.364 -1.746 14.603 1.00 47.25 86 MET A O 1
ATO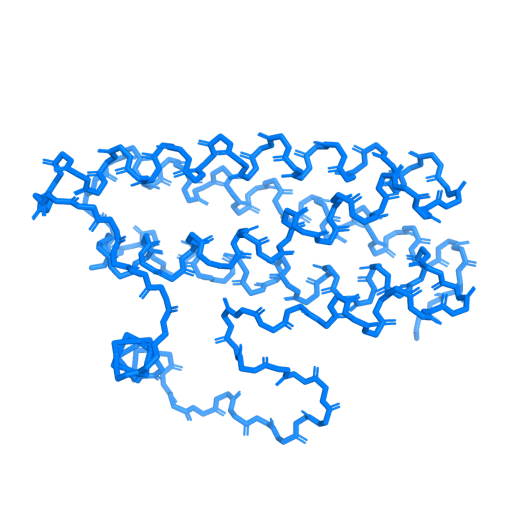M 689 N N . GLY A 1 87 ? 17.180 -1.412 14.235 1.00 38.00 87 GLY A N 1
ATOM 690 C CA . GLY A 1 87 ? 16.772 -1.510 15.639 1.00 38.00 87 GLY A CA 1
ATOM 691 C C . GLY A 1 87 ? 16.318 -2.937 15.988 1.00 38.00 87 GLY A C 1
ATOM 692 O O . GLY A 1 87 ? 15.616 -3.553 15.182 1.00 38.00 87 GLY A O 1
ATOM 693 N N . PRO A 1 88 ? 16.652 -3.480 17.175 1.00 35.94 88 PRO A N 1
ATOM 694 C CA . PRO A 1 88 ? 16.197 -4.796 17.615 1.00 35.94 88 PRO A CA 1
ATOM 695 C C . PRO A 1 88 ? 14.750 -4.701 18.126 1.00 35.94 88 PRO A C 1
ATOM 697 O O . PRO A 1 88 ? 14.485 -4.728 19.325 1.00 35.94 88 PRO A O 1
ATOM 700 N N . GLY A 1 89 ? 13.791 -4.541 17.216 1.00 37.56 89 GLY A N 1
ATOM 701 C CA . GLY A 1 89 ? 12.368 -4.584 17.544 1.00 37.56 89 GLY A CA 1
ATOM 702 C C . GLY A 1 89 ? 11.862 -6.023 17.555 1.00 37.56 89 GLY A C 1
ATOM 703 O O . GLY A 1 89 ? 11.755 -6.646 16.499 1.00 37.56 89 GLY A O 1
ATOM 704 N N . ARG A 1 90 ? 11.511 -6.560 18.732 1.00 38.25 90 ARG A N 1
ATOM 705 C CA . ARG A 1 90 ? 10.690 -7.780 18.823 1.00 38.25 90 ARG A CA 1
ATOM 706 C C . ARG A 1 90 ? 9.342 -7.487 18.153 1.00 38.25 90 ARG A C 1
ATOM 708 O O . ARG A 1 90 ? 8.535 -6.770 18.728 1.00 38.25 90 ARG A O 1
ATOM 715 N N . GLY A 1 91 ? 9.128 -8.001 16.944 1.00 39.66 91 GLY A N 1
ATOM 716 C CA . GLY A 1 91 ? 7.858 -7.865 16.214 1.00 39.66 91 GLY A CA 1
ATOM 717 C C . GLY A 1 91 ? 7.976 -7.347 14.780 1.00 39.66 91 GLY A C 1
ATOM 718 O O . GLY A 1 91 ? 7.022 -7.471 14.024 1.00 39.66 91 GLY A O 1
ATOM 719 N N . MET A 1 92 ? 9.142 -6.847 14.358 1.00 41.81 92 MET A N 1
ATOM 720 C CA . MET A 1 92 ? 9.395 -6.559 12.942 1.00 41.81 92 MET A CA 1
ATOM 721 C C . MET A 1 92 ? 9.931 -7.831 12.278 1.00 41.81 92 MET A C 1
ATOM 723 O O . MET A 1 92 ? 11.141 -8.051 12.200 1.00 41.81 92 MET A O 1
ATOM 727 N N . GLY A 1 93 ? 9.025 -8.711 11.840 1.00 41.12 93 GLY A N 1
ATOM 728 C CA . GLY A 1 93 ? 9.383 -9.776 10.902 1.00 41.12 93 GLY A CA 1
ATOM 729 C C . GLY A 1 93 ? 10.153 -9.174 9.721 1.00 41.12 93 GLY A C 1
ATOM 730 O O . GLY A 1 93 ? 9.858 -8.048 9.325 1.00 41.12 93 GLY A O 1
ATOM 731 N N . MET A 1 94 ? 11.172 -9.891 9.227 1.00 44.41 94 MET A N 1
ATOM 732 C CA . MET A 1 94 ? 12.076 -9.496 8.131 1.00 44.41 94 MET A CA 1
ATOM 733 C C . MET A 1 94 ? 11.492 -8.384 7.241 1.00 44.41 94 MET A C 1
ATOM 735 O O . MET A 1 94 ? 10.521 -8.605 6.507 1.00 44.41 94 MET A O 1
ATOM 739 N N . MET A 1 95 ? 12.073 -7.182 7.357 1.00 47.34 95 MET A N 1
ATOM 740 C CA . MET A 1 95 ? 11.712 -5.995 6.577 1.00 47.34 95 MET A CA 1
ATOM 741 C C . MET A 1 95 ? 11.507 -6.380 5.105 1.00 47.34 95 MET A C 1
ATOM 743 O O . MET A 1 95 ? 12.437 -6.838 4.445 1.00 47.34 95 MET A O 1
ATOM 747 N N . GLY A 1 96 ? 10.277 -6.211 4.613 1.00 44.59 96 GLY A N 1
ATOM 748 C CA . GLY A 1 96 ? 9.895 -6.466 3.220 1.00 44.59 96 GLY A CA 1
ATOM 749 C C . GLY A 1 96 ? 8.806 -7.524 3.018 1.00 44.59 96 GLY A C 1
ATOM 750 O O . GLY A 1 96 ? 8.224 -7.558 1.945 1.00 44.59 96 GLY A O 1
ATOM 751 N N . THR A 1 97 ? 8.495 -8.350 4.027 1.00 45.75 97 THR A N 1
ATOM 752 C CA . THR A 1 97 ? 7.409 -9.366 3.954 1.00 45.75 97 THR A CA 1
ATOM 753 C C . THR A 1 97 ? 6.690 -9.643 5.276 1.00 45.75 97 THR A C 1
ATOM 755 O O . THR A 1 97 ? 5.666 -10.320 5.293 1.00 45.75 97 THR A O 1
ATOM 758 N N . GLY A 1 98 ? 7.221 -9.156 6.400 1.00 54.16 98 GLY A N 1
ATOM 759 C CA . GLY A 1 98 ? 6.739 -9.493 7.737 1.00 54.16 98 GLY A CA 1
ATOM 760 C C . GLY A 1 98 ? 5.478 -8.745 8.155 1.00 54.16 98 GLY A C 1
ATOM 761 O O . GLY A 1 98 ? 5.525 -7.956 9.090 1.00 54.16 98 GLY A O 1
ATOM 762 N N . THR A 1 99 ? 4.353 -8.996 7.494 1.00 63.78 99 THR A N 1
ATOM 763 C CA . THR A 1 99 ? 3.045 -8.836 8.138 1.00 63.78 99 THR A CA 1
ATOM 764 C C . THR A 1 99 ? 2.821 -10.055 9.017 1.00 63.78 99 THR A C 1
ATOM 766 O O . THR A 1 99 ? 2.837 -11.178 8.505 1.00 63.78 99 THR A O 1
ATOM 769 N N . ASP A 1 100 ? 2.610 -9.877 10.320 1.00 76.81 100 ASP A N 1
ATOM 770 C CA . ASP A 1 100 ? 2.288 -11.005 11.197 1.00 76.81 100 ASP A CA 1
ATOM 771 C C . ASP A 1 100 ? 0.786 -11.292 11.106 1.00 76.81 100 ASP A C 1
ATOM 773 O O . ASP A 1 100 ? -0.011 -10.958 11.990 1.00 76.81 100 ASP A O 1
ATOM 777 N N . VAL A 1 101 ? 0.390 -11.861 9.962 1.00 82.94 101 VAL A N 1
ATOM 778 C CA . VAL A 1 101 ? -0.998 -12.247 9.680 1.00 82.94 101 VAL A CA 1
ATOM 779 C C . VAL A 1 101 ? -1.467 -13.298 10.689 1.00 82.94 101 VAL A C 1
ATOM 781 O O . VAL A 1 101 ? -2.639 -13.298 11.062 1.00 82.94 101 VAL A O 1
ATOM 784 N N . GLU A 1 102 ? -0.573 -14.167 11.175 1.00 83.50 102 GLU A N 1
ATOM 785 C CA . GLU A 1 102 ? -0.913 -15.183 12.178 1.00 83.50 102 GLU A CA 1
ATOM 786 C C . GLU A 1 102 ? -1.237 -14.570 13.540 1.00 83.50 102 GLU A C 1
ATOM 788 O O . GLU A 1 102 ? -2.210 -14.983 14.178 1.00 83.50 102 GLU A O 1
ATOM 793 N N . TRP A 1 103 ? -0.491 -13.552 13.964 1.00 85.94 103 TRP A N 1
ATOM 794 C CA . TRP A 1 103 ? -0.842 -12.768 15.144 1.00 85.94 103 TRP A CA 1
ATOM 795 C C . TRP A 1 103 ? -2.127 -11.965 14.921 1.00 85.94 103 TRP A C 1
ATOM 797 O O . TRP A 1 103 ? -3.012 -11.965 15.778 1.00 85.94 103 TRP A O 1
ATOM 807 N N . LEU A 1 104 ? -2.296 -11.351 13.744 1.00 89.12 104 LEU A N 1
ATOM 808 C CA . LEU A 1 104 ? -3.483 -10.553 13.424 1.00 89.12 104 LEU A CA 1
ATOM 809 C C . LEU A 1 104 ? -4.773 -11.396 13.462 1.00 89.12 104 LEU A C 1
ATOM 811 O O . LEU A 1 104 ? -5.818 -10.916 13.901 1.00 89.12 104 LEU A O 1
ATOM 815 N N . LYS A 1 105 ? -4.711 -12.682 13.081 1.00 89.12 105 LYS A N 1
ATOM 816 C CA . LYS A 1 105 ? -5.836 -13.632 13.213 1.00 89.12 105 LYS A CA 1
ATOM 817 C C . LYS A 1 105 ? -6.306 -13.817 14.658 1.00 89.12 105 LYS A C 1
ATOM 819 O O . LYS A 1 105 ? -7.474 -14.156 14.858 1.00 89.12 105 LYS A O 1
ATOM 824 N N . GLN A 1 106 ? -5.407 -13.645 15.624 1.00 91.38 106 GLN A N 1
ATOM 825 C CA . GLN A 1 106 ? -5.627 -13.903 17.048 1.00 91.38 106 GLN A CA 1
ATOM 826 C C . GLN A 1 106 ? -5.867 -12.619 17.855 1.00 91.38 106 GLN A C 1
ATOM 828 O O . GLN A 1 106 ? -6.189 -12.697 19.039 1.00 91.38 106 GLN A O 1
ATOM 833 N N . ALA A 1 107 ? -5.738 -11.446 17.229 1.00 92.75 107 ALA A N 1
ATOM 834 C CA . ALA A 1 107 ? -5.882 -10.160 17.894 1.00 92.75 107 ALA A CA 1
ATOM 835 C C . ALA A 1 107 ? -7.281 -9.994 18.536 1.00 92.75 107 ALA A C 1
ATOM 837 O O . ALA A 1 107 ? -8.292 -10.070 17.827 1.00 92.75 107 ALA A O 1
ATOM 838 N N . PRO A 1 108 ? -7.369 -9.722 19.858 1.00 92.88 108 PRO A N 1
ATOM 839 C CA . PRO A 1 108 ? -8.648 -9.497 20.537 1.00 92.88 108 PRO A CA 1
ATOM 840 C C . PRO A 1 108 ? -9.418 -8.293 19.982 1.00 92.88 108 PRO A C 1
ATOM 842 O O . PRO A 1 108 ? -10.638 -8.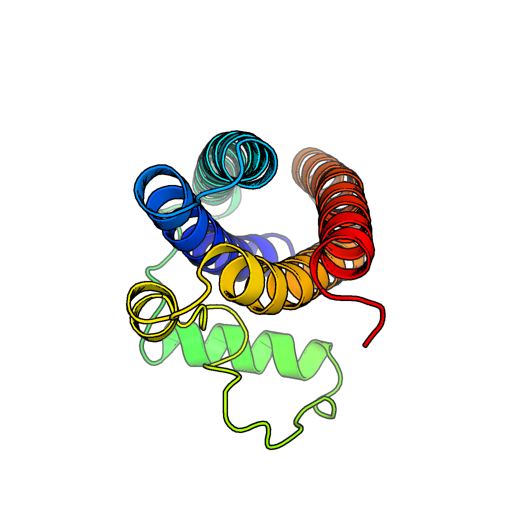355 19.820 1.00 92.88 108 PRO A O 1
ATOM 845 N N . ASP A 1 109 ? -8.703 -7.214 19.654 1.00 96.12 109 ASP A N 1
ATOM 846 C CA . ASP A 1 109 ? -9.209 -6.084 18.877 1.00 96.12 109 ASP A CA 1
ATOM 847 C C . ASP A 1 109 ? -8.535 -6.083 17.504 1.00 96.12 109 ASP A C 1
ATOM 849 O O . ASP A 1 109 ? -7.423 -5.584 17.326 1.00 96.12 109 ASP A O 1
ATOM 853 N N . PHE A 1 110 ? -9.217 -6.703 16.544 1.00 97.19 110 PHE A N 1
ATOM 854 C CA . PHE A 1 110 ? -8.722 -6.846 15.183 1.00 97.19 110 PHE A CA 1
ATOM 855 C C . PHE A 1 110 ? -8.503 -5.492 14.497 1.00 97.19 110 PHE A C 1
ATOM 857 O O . PHE A 1 110 ? -7.483 -5.305 13.841 1.00 97.19 110 PHE A O 1
ATOM 864 N N . ASP A 1 111 ? -9.438 -4.550 14.641 1.00 98.00 111 ASP A N 1
ATOM 865 C CA . ASP A 1 111 ? -9.394 -3.273 13.920 1.00 98.00 111 ASP A CA 1
ATOM 866 C C . ASP A 1 111 ? -8.218 -2.421 14.416 1.00 98.00 111 ASP A C 1
ATOM 868 O O . ASP A 1 111 ? -7.506 -1.811 13.614 1.00 98.00 111 ASP A O 1
ATOM 872 N N . ARG A 1 112 ? -7.957 -2.452 15.730 1.00 96.44 112 ARG A N 1
ATOM 873 C CA . ARG A 1 112 ? -6.780 -1.826 16.339 1.00 96.44 112 ARG A CA 1
ATOM 874 C C . ARG A 1 112 ? -5.485 -2.443 15.815 1.00 96.44 112 ARG A C 1
ATOM 876 O O . ARG A 1 112 ? -4.630 -1.727 15.298 1.00 96.44 112 ARG A O 1
ATOM 883 N N . ALA A 1 113 ? -5.373 -3.765 15.910 1.00 95.62 113 ALA A N 1
ATOM 884 C CA . ALA A 1 113 ? -4.202 -4.524 15.482 1.00 95.62 113 ALA A CA 1
ATOM 885 C C . ALA A 1 113 ? -3.900 -4.349 13.983 1.00 95.62 113 ALA A C 1
ATOM 887 O O . ALA A 1 113 ? -2.740 -4.236 13.585 1.00 95.62 113 ALA A O 1
ATOM 888 N N . PHE A 1 114 ? -4.941 -4.284 13.149 1.00 96.50 114 PHE A N 1
ATOM 889 C CA . PHE A 1 114 ? -4.814 -4.026 11.719 1.00 96.50 114 PHE A CA 1
ATOM 890 C C . PHE A 1 114 ? -4.185 -2.656 11.460 1.00 96.50 114 PHE A C 1
ATOM 892 O O . PHE A 1 114 ? -3.235 -2.566 10.687 1.00 96.50 114 PHE A O 1
ATOM 899 N N . ILE A 1 115 ? -4.663 -1.596 12.124 1.00 96.94 115 ILE A N 1
ATOM 900 C CA . ILE A 1 115 ? -4.091 -0.251 11.974 1.00 96.94 115 ILE A CA 1
ATOM 901 C C . ILE A 1 115 ? -2.635 -0.208 12.466 1.00 96.94 115 ILE A C 1
ATOM 903 O O . ILE A 1 115 ? -1.772 0.352 11.782 1.00 96.94 115 ILE A O 1
ATOM 907 N N . GLU A 1 116 ? -2.353 -0.810 13.625 1.00 93.62 116 GLU A N 1
ATOM 908 C CA . GLU A 1 116 ? -1.011 -0.850 14.225 1.00 93.62 116 GLU A CA 1
ATOM 909 C C . GLU A 1 116 ? 0.024 -1.524 13.311 1.00 93.62 116 GLU A C 1
ATOM 911 O O . GLU A 1 116 ? 1.181 -1.106 13.302 1.00 93.62 116 GLU A O 1
ATOM 916 N N . GLN A 1 117 ? -0.383 -2.509 12.500 1.00 92.69 117 GLN A N 1
ATOM 917 C CA . GLN A 1 117 ? 0.486 -3.137 11.499 1.00 92.69 117 GLN A CA 1
ATOM 918 C C . GLN A 1 117 ? 0.488 -2.417 10.144 1.00 92.69 117 GLN A C 1
ATOM 920 O O . GLN A 1 117 ? 1.545 -2.247 9.531 1.00 92.69 117 GLN A O 1
ATOM 925 N N . MET A 1 118 ? -0.671 -1.976 9.652 1.00 95.75 118 MET A N 1
ATOM 926 C CA . MET A 1 118 ? -0.789 -1.428 8.300 1.00 95.75 118 MET A CA 1
ATOM 927 C C . MET A 1 118 ? -0.144 -0.039 8.179 1.00 95.75 118 MET A C 1
ATOM 929 O O . MET A 1 118 ? 0.470 0.256 7.158 1.00 95.75 118 MET A O 1
ATOM 933 N N . ILE A 1 119 ? -0.180 0.801 9.223 1.00 95.88 119 ILE A N 1
ATOM 934 C CA . ILE A 1 119 ? 0.515 2.103 9.205 1.00 95.88 119 ILE A CA 1
ATOM 935 C C . ILE A 1 119 ? 2.030 1.954 8.962 1.00 95.88 119 ILE A C 1
ATOM 937 O O . ILE A 1 119 ? 2.535 2.574 8.020 1.00 95.88 119 ILE A O 1
ATOM 941 N N . PRO A 1 120 ? 2.802 1.198 9.772 1.00 92.12 120 PRO A N 1
ATOM 942 C CA . PRO A 1 120 ? 4.231 1.033 9.518 1.00 92.12 120 PRO A CA 1
ATOM 943 C C . PRO A 1 120 ? 4.511 0.297 8.201 1.00 92.12 120 PRO A C 1
ATOM 945 O O . PRO A 1 120 ? 5.482 0.639 7.524 1.00 92.12 120 PRO A O 1
ATOM 948 N N . HIS A 1 121 ? 3.649 -0.641 7.793 1.00 92.69 121 HIS A N 1
ATOM 949 C CA . HIS A 1 121 ? 3.759 -1.313 6.498 1.00 92.69 121 HIS A CA 1
ATOM 950 C C . HIS A 1 121 ? 3.665 -0.323 5.322 1.00 92.69 121 HIS A C 1
ATOM 952 O O . HIS A 1 121 ? 4.547 -0.303 4.457 1.00 92.69 121 HIS A O 1
ATOM 958 N N . HIS A 1 122 ? 2.661 0.559 5.324 1.00 96.44 122 HIS A N 1
ATOM 959 C CA . HIS A 1 122 ? 2.497 1.620 4.322 1.00 96.44 122 HIS A CA 1
ATOM 960 C C . HIS A 1 122 ? 3.621 2.649 4.367 1.00 96.44 122 HIS A C 1
ATOM 962 O O . HIS A 1 122 ? 4.102 3.078 3.324 1.00 96.44 122 HIS A O 1
ATOM 968 N N . ARG A 1 123 ? 4.103 3.029 5.557 1.00 95.31 123 ARG A N 1
ATOM 969 C CA . ARG A 1 123 ? 5.256 3.942 5.678 1.00 95.31 123 ARG A CA 1
ATOM 970 C C . ARG A 1 123 ? 6.495 3.378 4.990 1.00 95.31 123 ARG A C 1
ATOM 972 O O . ARG A 1 123 ? 7.201 4.129 4.318 1.00 95.31 123 ARG A O 1
ATOM 979 N N . MET A 1 124 ? 6.734 2.071 5.125 1.00 89.94 124 MET A N 1
ATOM 980 C CA . MET A 1 124 ? 7.797 1.402 4.381 1.00 89.94 124 MET A CA 1
ATOM 981 C C . MET A 1 124 ? 7.541 1.511 2.875 1.00 89.94 124 MET A C 1
ATOM 983 O O . MET A 1 124 ? 8.421 1.986 2.168 1.00 89.94 124 MET A O 1
ATOM 987 N N . GLY A 1 125 ? 6.335 1.178 2.398 1.00 93.50 125 GLY A N 1
ATOM 988 C CA . GLY A 1 125 ? 5.958 1.266 0.980 1.00 93.50 125 GLY A CA 1
ATOM 989 C C . GLY A 1 125 ? 6.178 2.657 0.371 1.00 93.50 125 GLY A C 1
ATOM 990 O O . GLY A 1 125 ? 6.825 2.787 -0.672 1.00 93.50 125 GLY A O 1
ATOM 991 N N . VAL A 1 126 ? 5.729 3.705 1.070 1.00 96.75 126 VAL A N 1
ATOM 992 C CA . VAL A 1 126 ? 5.949 5.115 0.707 1.00 96.75 126 VAL A CA 1
ATOM 993 C C . VAL A 1 126 ? 7.441 5.433 0.612 1.00 96.75 126 VAL A C 1
ATOM 995 O O . VAL A 1 126 ? 7.871 6.051 -0.363 1.00 96.75 126 VAL A O 1
ATOM 998 N N . MET A 1 127 ? 8.247 4.988 1.579 1.00 93.06 127 MET A N 1
ATOM 999 C CA . MET A 1 127 ? 9.700 5.180 1.562 1.00 93.06 127 MET A CA 1
ATOM 1000 C C . MET A 1 127 ? 10.349 4.502 0.346 1.00 93.06 127 MET A C 1
ATOM 1002 O O . MET A 1 127 ? 11.115 5.155 -0.364 1.00 93.06 127 MET A O 1
ATOM 1006 N N . MET A 1 128 ? 10.015 3.235 0.052 1.00 92.38 128 MET A N 1
ATOM 1007 C CA . MET A 1 128 ? 10.589 2.522 -1.106 1.00 92.38 128 MET A CA 1
ATOM 1008 C C . MET A 1 128 ? 10.240 3.226 -2.414 1.00 92.38 128 MET A C 1
ATOM 1010 O O . MET A 1 128 ? 11.114 3.420 -3.258 1.00 92.38 128 MET A O 1
ATOM 1014 N N . ALA A 1 129 ? 8.969 3.608 -2.577 1.00 96.12 129 ALA A N 1
ATOM 1015 C CA . ALA A 1 129 ? 8.495 4.291 -3.773 1.00 96.12 129 ALA A CA 1
ATOM 1016 C C . ALA A 1 129 ? 9.205 5.638 -3.946 1.00 96.12 129 ALA A C 1
ATOM 1018 O O . ALA A 1 129 ? 9.765 5.889 -5.009 1.00 96.12 129 ALA A O 1
ATOM 1019 N N . SER A 1 130 ? 9.287 6.444 -2.885 1.00 95.12 130 SER A N 1
ATOM 1020 C CA . SER A 1 130 ? 9.927 7.768 -2.914 1.00 95.12 130 SER A CA 1
ATOM 1021 C C . SER A 1 130 ? 11.416 7.684 -3.266 1.00 95.12 130 SER A C 1
ATOM 1023 O O . SER A 1 130 ? 11.915 8.445 -4.091 1.00 95.12 130 SER A O 1
ATOM 1025 N N . MET A 1 131 ? 12.143 6.726 -2.684 1.00 90.81 131 MET A N 1
ATOM 1026 C CA . MET A 1 131 ? 13.573 6.548 -2.957 1.00 90.81 131 MET A CA 1
ATOM 1027 C C . MET A 1 131 ? 13.848 5.995 -4.355 1.00 90.81 131 MET A C 1
ATOM 1029 O O . MET A 1 131 ? 14.850 6.348 -4.978 1.00 90.81 131 MET A O 1
ATOM 1033 N N . ALA A 1 132 ? 12.973 5.126 -4.862 1.00 92.44 132 ALA A N 1
ATOM 1034 C CA . ALA A 1 132 ? 13.144 4.531 -6.179 1.00 92.44 132 ALA A CA 1
ATOM 1035 C C . ALA A 1 132 ? 12.832 5.507 -7.324 1.00 92.44 132 ALA A C 1
ATOM 1037 O O . ALA A 1 132 ? 13.360 5.313 -8.421 1.00 92.44 132 ALA A O 1
ATOM 1038 N N . GLN A 1 133 ? 12.031 6.555 -7.096 1.00 90.12 133 GLN A N 1
ATOM 1039 C CA . GLN A 1 133 ? 11.618 7.512 -8.133 1.00 90.12 133 GLN A CA 1
ATOM 1040 C C . GLN A 1 133 ? 12.792 8.147 -8.882 1.00 90.12 133 GLN A C 1
ATOM 1042 O O . GLN A 1 133 ? 12.794 8.159 -10.113 1.00 90.12 133 GLN A O 1
ATOM 1047 N N . SER A 1 134 ? 13.805 8.635 -8.161 1.00 87.56 134 SER A N 1
ATOM 1048 C CA . SER A 1 134 ? 14.959 9.317 -8.765 1.00 87.56 134 SER A CA 1
ATOM 1049 C C . SER A 1 134 ? 15.852 8.375 -9.578 1.00 87.56 134 SER A C 1
ATOM 1051 O O . SER A 1 134 ? 16.484 8.796 -10.543 1.00 87.56 134 SER A O 1
ATOM 1053 N N . GLY A 1 135 ? 15.888 7.090 -9.211 1.00 89.38 135 GLY A N 1
ATOM 1054 C CA . GLY A 1 135 ? 16.681 6.072 -9.898 1.00 89.38 135 GLY A CA 1
ATOM 1055 C C . GLY A 1 135 ? 15.931 5.312 -10.993 1.00 89.38 135 GLY A C 1
ATOM 1056 O O . GLY A 1 135 ? 16.565 4.544 -11.721 1.00 89.38 135 GLY A O 1
ATOM 1057 N N . SER A 1 136 ? 14.605 5.466 -11.083 1.00 94.44 136 SER A N 1
ATOM 1058 C CA . SER A 1 136 ? 13.767 4.688 -11.998 1.00 94.44 136 SER A CA 1
ATOM 1059 C C . SER A 1 136 ? 13.841 5.232 -13.418 1.00 94.44 136 SER A C 1
ATOM 1061 O O . SER A 1 136 ? 13.675 6.431 -13.640 1.00 94.44 136 SER A O 1
ATOM 1063 N N . ARG A 1 137 ? 14.077 4.357 -14.398 1.00 95.25 137 ARG A N 1
ATOM 1064 C CA . ARG A 1 137 ? 14.280 4.744 -15.804 1.00 95.25 137 ARG A CA 1
ATOM 1065 C C . ARG A 1 137 ? 12.974 4.791 -16.590 1.00 95.25 137 ARG A C 1
ATOM 1067 O O . ARG A 1 137 ? 12.811 5.694 -17.413 1.00 95.25 137 ARG A O 1
ATOM 1074 N N . HIS A 1 138 ? 12.033 3.904 -16.284 1.00 98.06 138 HIS A N 1
ATOM 1075 C CA . HIS A 1 138 ? 10.758 3.812 -16.993 1.00 98.06 138 HIS A CA 1
ATOM 1076 C C . HIS A 1 138 ? 9.739 4.843 -16.460 1.00 98.06 138 HIS A C 1
ATOM 1078 O O . HIS A 1 138 ? 9.468 4.865 -15.253 1.00 98.06 138 HIS A O 1
ATOM 1084 N N . PRO A 1 139 ? 9.186 5.736 -17.312 1.00 97.56 139 PRO A N 1
ATOM 1085 C CA . PRO A 1 139 ? 8.220 6.755 -16.889 1.00 97.56 139 PRO A CA 1
ATOM 1086 C C . PRO A 1 139 ? 6.940 6.169 -16.286 1.00 97.56 139 PRO A C 1
ATOM 1088 O O . PRO A 1 139 ? 6.414 6.730 -15.328 1.00 97.56 139 PRO A O 1
ATOM 1091 N N . GLU A 1 140 ? 6.472 5.030 -16.788 1.00 97.94 140 GLU A N 1
ATOM 1092 C CA . GLU A 1 140 ? 5.323 4.296 -16.264 1.00 97.94 140 GLU A CA 1
ATOM 1093 C C . GLU A 1 140 ? 5.554 3.809 -14.826 1.00 97.94 140 GLU A C 1
ATOM 1095 O O . GLU A 1 140 ? 4.657 3.923 -13.988 1.00 97.94 140 GLU A O 1
ATOM 1100 N N . LEU A 1 141 ? 6.778 3.379 -14.493 1.00 98.31 141 LEU A N 1
ATOM 1101 C CA . LEU A 1 141 ? 7.126 2.996 -13.126 1.00 98.31 141 LEU A CA 1
ATOM 1102 C C . LEU A 1 141 ? 7.185 4.213 -12.200 1.00 98.31 141 LEU A C 1
ATOM 1104 O O . LEU A 1 141 ? 6.681 4.150 -11.082 1.00 98.31 141 LEU A O 1
ATOM 1108 N N . ARG A 1 142 ? 7.748 5.337 -12.667 1.00 98.00 142 ARG A N 1
ATOM 1109 C CA . ARG A 1 142 ? 7.766 6.594 -11.894 1.00 98.00 142 ARG A CA 1
ATOM 1110 C C . ARG A 1 142 ? 6.358 7.109 -11.610 1.00 98.00 142 ARG A C 1
ATOM 1112 O O . ARG A 1 142 ? 6.086 7.567 -10.500 1.00 98.00 142 ARG A O 1
ATOM 1119 N N . ALA A 1 143 ? 5.464 7.013 -12.593 1.00 98.25 143 ALA A N 1
ATOM 1120 C CA . ALA A 1 143 ? 4.063 7.380 -12.434 1.00 98.25 143 ALA A CA 1
ATOM 1121 C C . ALA A 1 143 ? 3.367 6.491 -11.393 1.00 98.25 143 ALA A C 1
ATOM 1123 O O . ALA A 1 143 ? 2.699 7.018 -10.501 1.00 98.25 143 ALA A O 1
ATOM 1124 N N . LEU A 1 144 ? 3.584 5.170 -11.447 1.00 98.44 144 LEU A N 1
ATOM 1125 C CA . LEU A 1 144 ? 3.080 4.252 -10.426 1.00 98.44 144 LEU A CA 1
ATOM 1126 C C . LEU A 1 144 ? 3.629 4.608 -9.037 1.00 98.44 144 LEU A C 1
ATOM 1128 O O . LEU A 1 144 ? 2.853 4.783 -8.106 1.00 98.44 144 LEU A O 1
ATOM 1132 N N . GLN A 1 145 ? 4.941 4.800 -8.897 1.00 98.38 145 GLN A N 1
ATOM 1133 C CA . GLN A 1 145 ? 5.564 5.164 -7.619 1.00 98.38 145 GLN A CA 1
ATOM 1134 C C . GLN A 1 145 ? 4.967 6.453 -7.033 1.00 98.38 145 GLN A C 1
ATOM 1136 O O . GLN A 1 145 ? 4.673 6.507 -5.841 1.00 98.38 145 GLN A O 1
ATOM 1141 N N . GLN A 1 146 ? 4.727 7.478 -7.860 1.00 98.31 146 GLN A N 1
ATOM 1142 C CA . GLN A 1 146 ? 4.082 8.719 -7.415 1.00 98.31 146 GLN A CA 1
ATOM 1143 C C . GLN A 1 146 ? 2.635 8.493 -6.955 1.00 98.31 146 GLN A C 1
ATOM 1145 O O . GLN A 1 146 ? 2.205 9.067 -5.946 1.00 98.31 146 GLN A O 1
ATOM 1150 N N . ALA A 1 147 ? 1.883 7.660 -7.678 1.00 98.38 147 ALA A N 1
ATOM 1151 C CA . ALA A 1 147 ? 0.527 7.288 -7.297 1.00 98.38 147 ALA A CA 1
ATOM 1152 C C . ALA A 1 147 ? 0.516 6.530 -5.961 1.00 98.38 147 ALA A C 1
ATOM 1154 O O . ALA A 1 147 ? -0.247 6.896 -5.069 1.00 98.38 147 ALA A O 1
ATOM 1155 N N . MET A 1 148 ? 1.423 5.568 -5.776 1.00 98.12 148 MET A N 1
ATOM 1156 C CA . MET A 1 148 ? 1.572 4.806 -4.535 1.00 98.12 148 MET A CA 1
ATOM 1157 C C . MET A 1 148 ? 1.890 5.710 -3.341 1.00 98.12 148 MET A C 1
ATOM 1159 O O . MET A 1 148 ? 1.214 5.617 -2.319 1.00 98.12 148 MET A O 1
ATOM 1163 N N . VAL A 1 149 ? 2.862 6.626 -3.472 1.00 98.38 149 VAL A N 1
ATOM 1164 C CA . VAL A 1 149 ? 3.184 7.613 -2.421 1.00 98.38 149 VAL A CA 1
ATOM 1165 C C . VAL A 1 149 ? 1.944 8.418 -2.043 1.00 98.38 149 VAL A C 1
ATOM 1167 O O . VAL A 1 149 ? 1.644 8.577 -0.860 1.00 98.38 149 VAL A O 1
ATOM 1170 N N . THR A 1 150 ? 1.197 8.891 -3.040 1.00 98.50 150 THR A N 1
ATOM 1171 C CA . THR A 1 150 ? 0.003 9.718 -2.823 1.00 98.50 150 THR A CA 1
ATOM 1172 C C . THR A 1 150 ? -1.105 8.936 -2.119 1.00 98.50 150 THR A C 1
ATOM 1174 O O . THR A 1 150 ? -1.683 9.423 -1.148 1.00 98.50 150 THR A O 1
ATOM 1177 N N . VAL A 1 151 ? -1.411 7.729 -2.598 1.00 98.56 151 VAL A N 1
ATOM 1178 C CA . VAL A 1 151 ? -2.505 6.901 -2.074 1.00 98.56 151 VAL A CA 1
ATOM 1179 C C . VAL A 1 151 ? -2.167 6.379 -0.683 1.00 98.56 151 VAL A C 1
ATOM 1181 O O . VAL A 1 151 ? -2.934 6.611 0.249 1.00 98.56 151 VAL A O 1
ATOM 1184 N N . GLN A 1 152 ? -0.998 5.759 -0.501 1.00 98.38 152 GLN A N 1
ATOM 1185 C CA . GLN A 1 152 ? -0.637 5.170 0.788 1.00 98.38 152 GLN A CA 1
ATOM 1186 C C . GLN A 1 152 ? -0.446 6.231 1.881 1.00 98.38 152 GLN A C 1
ATOM 1188 O O . GLN A 1 152 ? -0.786 5.971 3.032 1.00 98.38 152 GLN A O 1
ATOM 1193 N N . SER A 1 153 ? 0.010 7.447 1.547 1.00 98.62 153 SER A N 1
ATOM 1194 C CA . SER A 1 153 ? 0.068 8.549 2.524 1.00 98.62 153 SER A CA 1
ATOM 1195 C C . SER A 1 153 ? -1.324 8.954 3.019 1.00 98.62 153 SER A C 1
ATOM 1197 O O . SER A 1 153 ? -1.517 9.129 4.221 1.00 98.62 153 SER A O 1
ATOM 1199 N N . ARG A 1 154 ? -2.320 9.021 2.125 1.00 98.69 154 ARG A N 1
ATOM 1200 C CA . ARG A 1 154 ? -3.715 9.297 2.513 1.00 98.69 154 ARG A CA 1
ATOM 1201 C C . ARG A 1 154 ? -4.295 8.179 3.377 1.00 98.69 154 ARG A C 1
ATOM 1203 O O . ARG A 1 154 ? -4.973 8.458 4.361 1.00 98.69 154 ARG A O 1
ATOM 1210 N N . GLU A 1 155 ? -4.011 6.923 3.042 1.00 98.69 155 GLU A N 1
ATOM 1211 C CA . GLU A 1 155 ? -4.451 5.769 3.837 1.00 98.69 155 GLU A CA 1
ATOM 1212 C C . GLU A 1 155 ? -3.802 5.765 5.236 1.00 98.69 155 GLU A C 1
ATOM 1214 O O . GLU A 1 155 ? -4.484 5.493 6.225 1.00 98.69 155 GLU A O 1
ATOM 1219 N N . ILE A 1 156 ? -2.524 6.154 5.359 1.00 98.50 156 ILE A N 1
ATOM 1220 C CA . ILE A 1 156 ? -1.859 6.362 6.660 1.00 98.50 156 ILE A CA 1
ATOM 1221 C C . ILE A 1 156 ? -2.582 7.435 7.479 1.00 98.50 156 ILE A C 1
ATOM 1223 O O . ILE A 1 156 ? -2.853 7.220 8.662 1.00 98.50 156 ILE A O 1
ATOM 1227 N N . GLU A 1 157 ? -2.882 8.589 6.882 1.00 98.50 157 GLU A N 1
ATOM 1228 C CA . GLU A 1 157 ? -3.578 9.683 7.567 1.00 98.50 157 GLU A CA 1
ATOM 1229 C C . GLU A 1 157 ? -4.964 9.253 8.046 1.00 98.50 157 GLU A C 1
ATOM 1231 O O . GLU A 1 157 ? -5.322 9.503 9.199 1.00 98.50 157 GLU A O 1
ATOM 1236 N N . GLN A 1 158 ? -5.710 8.556 7.190 1.00 98.44 158 GLN A N 1
ATOM 1237 C CA . GLN A 1 158 ? -7.029 8.023 7.500 1.00 98.44 158 GLN A CA 1
ATOM 1238 C C . GLN A 1 158 ? -6.972 7.037 8.676 1.00 98.44 158 GLN A C 1
ATOM 1240 O O . GLN A 1 158 ? -7.677 7.219 9.670 1.00 98.44 158 GLN A O 1
ATOM 1245 N N . MET A 1 159 ? -6.080 6.045 8.619 1.00 98.38 159 MET A N 1
ATOM 1246 C CA . MET A 1 159 ? -5.894 5.085 9.709 1.00 98.38 159 MET A CA 1
ATOM 1247 C C . MET A 1 159 ? -5.455 5.762 11.012 1.00 98.38 159 MET A C 1
ATOM 1249 O O . MET A 1 159 ? -5.949 5.417 12.083 1.00 98.38 159 MET A O 1
ATOM 1253 N N . ALA A 1 160 ? -4.564 6.753 10.946 1.00 97.81 160 ALA A N 1
ATOM 1254 C CA . ALA A 1 160 ? -4.113 7.488 12.124 1.00 97.81 160 ALA A CA 1
ATOM 1255 C C . ALA A 1 160 ? -5.237 8.329 12.756 1.00 97.81 160 ALA A C 1
ATOM 1257 O O . ALA A 1 160 ? -5.315 8.434 13.982 1.00 97.81 160 ALA A O 1
ATOM 1258 N N . GLN A 1 161 ? -6.110 8.930 11.943 1.00 98.25 161 GLN A N 1
ATOM 1259 C CA . GLN A 1 161 ? -7.295 9.643 12.426 1.00 98.25 161 GLN A CA 1
ATOM 1260 C C . GLN A 1 161 ? -8.268 8.689 13.120 1.00 98.25 161 GLN A C 1
ATOM 1262 O O . GLN A 1 161 ? -8.708 8.969 14.235 1.00 98.25 161 GLN A O 1
ATOM 1267 N N . TRP A 1 162 ? -8.549 7.543 12.501 1.00 98.25 162 TRP A N 1
ATOM 1268 C CA . TRP A 1 162 ? -9.387 6.500 13.082 1.00 98.25 162 TRP A CA 1
ATOM 1269 C C . TRP A 1 162 ? -8.833 5.971 14.395 1.00 98.25 162 TRP A C 1
ATOM 1271 O O . TRP A 1 162 ? -9.560 5.923 15.382 1.00 98.25 162 TRP A O 1
ATOM 1281 N N . TYR A 1 163 ? -7.536 5.661 14.443 1.00 97.38 163 TYR A N 1
ATOM 1282 C CA . TYR A 1 163 ? -6.896 5.176 15.658 1.00 97.38 163 TYR A CA 1
ATOM 1283 C C . TYR A 1 163 ? -7.079 6.163 16.815 1.00 97.38 163 TYR A C 1
ATOM 1285 O O . TYR A 1 163 ? -7.563 5.780 17.878 1.00 97.38 163 TYR A O 1
ATOM 1293 N N . ARG A 1 164 ? -6.794 7.455 16.581 1.00 97.31 164 ARG A N 1
ATOM 1294 C CA . ARG A 1 164 ? -7.006 8.508 17.587 1.00 97.31 164 ARG A CA 1
ATOM 1295 C C . ARG A 1 164 ? -8.462 8.617 18.022 1.00 97.31 164 ARG A C 1
ATOM 1297 O O . ARG A 1 164 ? -8.734 8.770 19.207 1.00 97.31 164 ARG A O 1
ATOM 1304 N N . SER A 1 165 ? -9.392 8.546 17.072 1.00 97.62 165 SER A N 1
ATOM 1305 C CA . SER A 1 165 ? -10.822 8.674 17.353 1.00 97.62 165 SER A CA 1
ATOM 1306 C C . SER A 1 165 ? -11.397 7.478 18.111 1.00 97.62 165 SER A C 1
ATOM 1308 O O . SER A 1 165 ? -12.3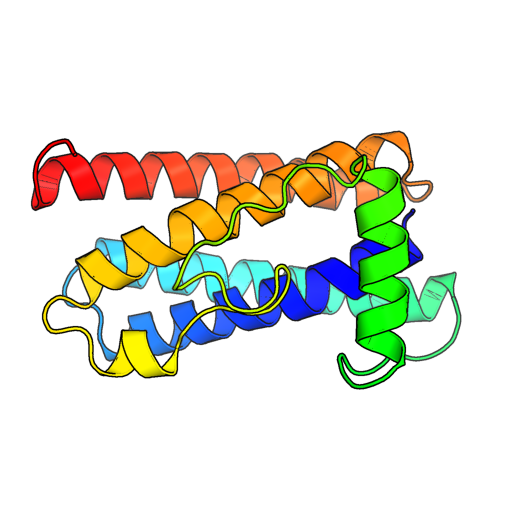48 7.658 18.867 1.00 97.62 165 SER A O 1
ATOM 1310 N N . TRP A 1 166 ? -10.897 6.266 17.872 1.00 97.62 166 TRP A N 1
ATOM 1311 C CA . TRP A 1 166 ? -11.476 5.035 18.418 1.00 97.62 166 TRP A CA 1
ATOM 1312 C C . TRP A 1 166 ? -10.781 4.562 19.693 1.00 97.62 166 TRP A C 1
ATOM 1314 O O . TRP A 1 166 ? -11.420 3.915 20.519 1.00 97.62 166 TRP A O 1
ATOM 1324 N N . TYR A 1 167 ? -9.494 4.879 19.848 1.00 96.25 167 TYR A N 1
ATOM 1325 C CA . TYR A 1 167 ? -8.641 4.348 20.914 1.00 96.25 167 TYR A CA 1
ATOM 1326 C C . TYR A 1 167 ? -7.917 5.433 21.723 1.00 96.25 167 TYR A C 1
ATOM 1328 O O . TYR A 1 167 ? -7.254 5.107 22.705 1.00 96.25 167 TYR A O 1
ATOM 1336 N N . GLY A 1 168 ? -8.064 6.708 21.347 1.00 90.62 168 GLY A N 1
ATOM 1337 C CA . GLY A 1 168 ? -7.312 7.822 21.921 1.00 90.62 168 GLY A CA 1
ATOM 1338 C C . GLY A 1 168 ? -5.974 8.058 21.215 1.00 90.62 168 GLY A C 1
ATOM 1339 O O . GLY A 1 168 ? -5.527 7.263 20.384 1.00 90.62 168 GLY A O 1
ATOM 1340 N N . ALA A 1 169 ? -5.339 9.193 21.509 1.00 69.50 169 ALA A N 1
ATOM 1341 C CA . ALA A 1 169 ? -3.972 9.429 21.058 1.00 69.50 169 ALA A CA 1
ATOM 1342 C C . ALA A 1 169 ? -3.018 8.430 21.743 1.00 69.50 169 ALA A C 1
ATOM 1344 O O . ALA A 1 169 ? -3.216 8.160 22.930 1.00 69.50 169 ALA A O 1
ATOM 1345 N N . PRO A 1 170 ? -2.032 7.863 21.023 1.00 56.19 170 PRO A N 1
ATOM 1346 C CA . PRO A 1 170 ? -0.919 7.184 21.675 1.00 56.19 170 PRO A CA 1
ATOM 1347 C C . PRO A 1 170 ? -0.121 8.146 22.563 1.00 56.19 170 PRO A C 1
ATOM 1349 O O . PRO A 1 170 ? -0.109 9.364 22.258 1.00 56.19 170 PRO A O 1
#

Secondary structure (DSSP, 8-state):
-HHHHHHHHHHHHHHHHHHHHHHHHH--SHHHHHHHHHHHHHHHHHHHHHHHHHHHHHSSPPPPS-HHHHHHHHHHHHHHTTS------TT--STTT---HHHHHH-SSHHHHHHHHHHHHHHHHHHHHHHHHHH---HHHHHHHHHHHHHHHHHHHHHHHHHHHHH---